Protein AF-A0A950SFY9-F1 (afdb_monomer)

Nearest PDB structures (foldseek):
  3tvi-assembly4_H  TM=7.397E-01  e=1.429E-02  Clostridium acetobutylicum
  3tvi-assembly5_J  TM=7.372E-01  e=4.564E-02  Clostridium acetobutylicum
  3mah-assembly1_A-2  TM=5.878E-01  e=3.030E-02  Porphyromonas gingivalis W83
  2xqc-assembly1_A  TM=5.283E-01  e=1.296E+00  Deinococcus radiodurans
  2xo6-assembly1_D  TM=5.491E-01  e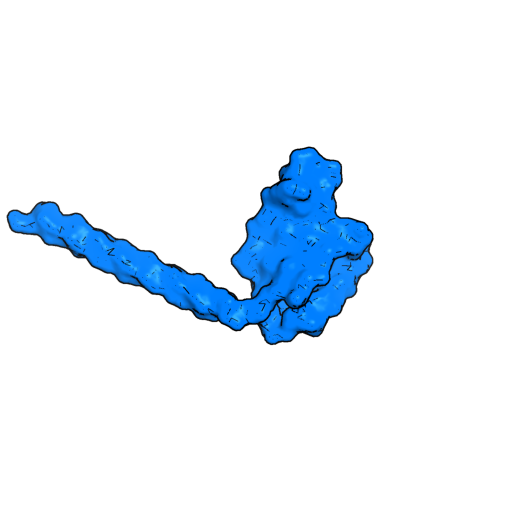=1.703E+00  Deinococcus radiodurans

Secondary structure (DSSP, 8-state):
-HHHHHHHHHHHHHHHHHHHHHHHHHHHTTS-EEEEEEE-SSSSS--HHHHHHHHHHHHHHHHTTS-EEEEEEEETTEEEEEEE-S-HHHHHHHHHHHHHHTT-GGGEEEE-

Structure (mmCIF, N/CA/C/O backbone):
data_AF-A0A950SFY9-F1
#
_entry.id   AF-A0A950SFY9-F1
#
loop_
_atom_site.group_PDB
_atom_site.id
_atom_site.type_symbol
_atom_site.label_atom_id
_atom_site.label_alt_id
_atom_site.label_comp_id
_atom_site.label_asym_id
_atom_site.label_entity_id
_atom_site.label_seq_id
_atom_site.pdbx_PDB_ins_code
_atom_site.Cartn_x
_atom_site.Cartn_y
_atom_site.Cartn_z
_atom_site.occupancy
_atom_site.B_iso_or_equiv
_atom_site.auth_seq_id
_atom_site.auth_comp_id
_atom_site.auth_asym_id
_atom_site.auth_atom_id
_atom_site.pdbx_PDB_model_num
ATOM 1 N N . MET A 1 1 ? 33.259 41.511 -13.111 1.00 56.91 1 MET A N 1
ATOM 2 C CA . MET A 1 1 ? 33.069 40.286 -13.928 1.00 56.91 1 MET A CA 1
ATOM 3 C C . MET A 1 1 ? 32.696 39.060 -13.096 1.00 56.91 1 MET A C 1
ATOM 5 O O . MET A 1 1 ? 31.705 38.427 -13.423 1.00 56.91 1 MET A O 1
ATOM 9 N N . ILE A 1 2 ? 33.409 38.753 -12.003 1.00 59.44 2 ILE A N 1
ATOM 10 C CA . ILE A 1 2 ? 33.163 37.557 -11.163 1.00 59.44 2 ILE A CA 1
ATOM 11 C C . ILE A 1 2 ? 31.732 37.508 -10.578 1.00 59.44 2 ILE A C 1
ATOM 13 O O . ILE A 1 2 ? 31.122 36.445 -10.547 1.00 59.44 2 ILE A O 1
ATOM 17 N N . TRP A 1 3 ? 31.147 38.659 -1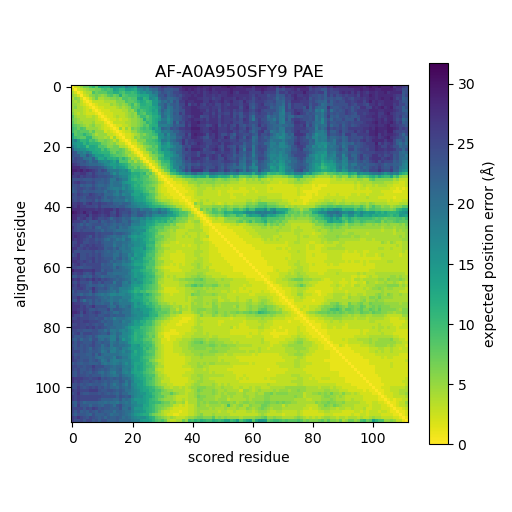0.228 1.00 57.28 3 TRP A N 1
ATOM 18 C CA . TRP A 1 3 ? 29.787 38.762 -9.669 1.00 57.28 3 TRP A CA 1
ATOM 19 C C . TRP A 1 3 ? 28.643 38.320 -10.605 1.00 57.28 3 TRP A C 1
ATOM 21 O O . TRP A 1 3 ? 27.559 38.021 -10.122 1.00 57.28 3 TRP A O 1
ATOM 31 N N . ILE A 1 4 ? 28.870 38.245 -11.923 1.00 62.34 4 ILE A N 1
ATOM 32 C CA . ILE A 1 4 ? 27.867 37.778 -12.905 1.00 62.34 4 ILE A CA 1
ATOM 33 C C . ILE A 1 4 ? 28.036 36.275 -13.186 1.00 62.34 4 ILE A C 1
ATOM 35 O O . ILE A 1 4 ? 27.075 35.573 -13.484 1.00 62.34 4 ILE A O 1
ATOM 39 N N . ILE A 1 5 ? 29.260 35.763 -13.049 1.00 67.81 5 ILE A N 1
ATOM 40 C CA . ILE A 1 5 ? 29.607 34.370 -13.357 1.00 67.81 5 ILE A CA 1
ATOM 41 C C . ILE A 1 5 ? 29.065 33.422 -12.277 1.00 67.81 5 ILE A C 1
ATOM 43 O O . ILE A 1 5 ? 28.546 32.357 -12.601 1.00 67.81 5 ILE A O 1
ATOM 47 N N . VAL A 1 6 ? 29.121 33.824 -11.004 1.00 69.75 6 VAL A N 1
ATOM 48 C CA . VAL A 1 6 ? 28.650 33.020 -9.861 1.00 69.75 6 VAL A CA 1
ATOM 49 C C . VAL A 1 6 ? 27.159 32.641 -9.949 1.00 69.75 6 VAL A C 1
ATOM 51 O O . VAL A 1 6 ? 26.863 31.449 -9.853 1.00 69.75 6 VAL A O 1
ATOM 54 N N . PRO A 1 7 ? 26.206 33.571 -10.175 1.00 67.75 7 PRO A N 1
ATOM 55 C CA . PRO A 1 7 ? 24.794 33.200 -10.294 1.00 67.75 7 PRO A CA 1
ATOM 56 C C . PRO A 1 7 ? 24.516 32.339 -11.532 1.00 67.75 7 PRO A C 1
ATOM 58 O O . PRO A 1 7 ? 23.666 31.453 -11.478 1.00 67.75 7 PRO A O 1
ATOM 61 N N . LEU A 1 8 ? 25.263 32.536 -12.623 1.00 72.31 8 LEU A N 1
ATOM 62 C CA . LEU A 1 8 ? 25.114 31.738 -13.840 1.00 72.31 8 LEU A CA 1
ATOM 63 C C . LEU A 1 8 ? 25.552 30.281 -13.615 1.00 72.31 8 LEU A C 1
ATOM 65 O O . LEU A 1 8 ? 24.850 29.352 -14.008 1.00 72.31 8 LEU A O 1
ATOM 69 N N . PHE A 1 9 ? 26.675 30.079 -12.920 1.00 74.56 9 PHE A N 1
ATOM 70 C CA . PHE A 1 9 ? 27.136 28.747 -12.522 1.00 74.56 9 PHE A CA 1
ATOM 71 C C . PHE A 1 9 ? 26.170 28.070 -11.548 1.00 74.56 9 PHE A C 1
ATOM 73 O O . PHE A 1 9 ? 25.897 26.881 -11.705 1.00 74.56 9 PHE A O 1
ATOM 80 N N . ALA A 1 10 ? 25.605 28.810 -10.589 1.00 71.25 10 ALA A N 1
ATOM 81 C CA . ALA A 1 10 ? 24.594 28.275 -9.680 1.00 71.25 10 ALA A CA 1
ATOM 82 C C . ALA A 1 10 ? 23.345 27.789 -10.436 1.00 71.25 10 ALA A C 1
ATOM 84 O O . ALA A 1 10 ? 22.849 26.704 -10.153 1.00 71.25 10 ALA A O 1
ATOM 85 N N . LEU A 1 11 ? 22.890 28.533 -11.451 1.00 72.62 11 LEU A N 1
ATOM 86 C CA . LEU A 1 11 ? 21.755 28.154 -12.300 1.00 72.62 11 LEU A CA 1
ATOM 87 C C . LEU A 1 11 ? 22.033 26.889 -13.124 1.00 72.62 11 LEU A C 1
ATOM 89 O O . LEU A 1 11 ? 21.168 26.023 -13.234 1.00 72.62 11 LEU A O 1
ATOM 93 N N . VAL A 1 12 ? 23.245 26.746 -13.665 1.00 75.25 12 VAL A N 1
ATOM 94 C CA . VAL A 1 12 ? 23.650 25.556 -14.433 1.00 75.25 12 VAL A CA 1
ATOM 95 C C . VAL A 1 12 ? 23.786 24.331 -13.529 1.00 75.25 12 VAL A C 1
ATOM 97 O O . VAL A 1 12 ? 23.285 23.263 -13.875 1.00 75.25 12 VAL A O 1
ATOM 100 N N . ILE A 1 13 ? 24.415 24.469 -12.359 1.00 72.31 13 ILE A N 1
ATOM 101 C CA . ILE A 1 13 ? 24.559 23.370 -11.394 1.00 72.31 13 ILE A CA 1
ATOM 102 C C . ILE A 1 13 ? 23.189 22.960 -10.850 1.00 72.31 13 ILE A C 1
ATOM 104 O O . ILE A 1 13 ? 22.891 21.769 -10.797 1.00 72.31 13 ILE A O 1
ATOM 108 N N . PHE A 1 14 ? 22.328 23.924 -10.520 1.00 66.62 14 PHE A N 1
ATOM 109 C CA . PHE A 1 14 ? 20.959 23.660 -10.087 1.00 66.62 14 PHE A CA 1
ATOM 110 C C . PHE A 1 14 ? 20.129 23.002 -11.198 1.00 66.62 14 PHE A C 1
ATOM 112 O O . PHE A 1 14 ? 19.461 22.002 -10.955 1.00 66.62 14 PHE A O 1
ATOM 119 N N . GLY A 1 15 ? 20.231 23.477 -12.442 1.00 62.81 15 GLY A N 1
ATOM 120 C CA . GLY A 1 15 ? 19.572 22.859 -13.594 1.00 62.81 15 GLY A CA 1
ATOM 121 C C . GLY A 1 15 ? 20.046 21.424 -13.855 1.00 62.81 15 GLY A C 1
ATOM 122 O O . GLY A 1 15 ? 19.234 20.548 -14.151 1.00 62.81 15 GLY A O 1
ATOM 123 N N . LEU A 1 16 ? 21.345 21.151 -13.692 1.00 67.19 16 LEU A N 1
ATOM 124 C CA . LEU A 1 16 ? 21.907 19.801 -13.787 1.00 67.19 16 LEU A CA 1
ATOM 125 C C . LEU A 1 16 ? 21.472 18.907 -12.618 1.00 67.19 16 LEU A C 1
ATOM 127 O O . LEU A 1 16 ? 21.189 17.732 -12.846 1.00 67.19 16 LEU A O 1
ATOM 131 N N . TYR A 1 17 ? 21.378 19.452 -11.403 1.00 58.69 17 TYR A N 1
ATOM 132 C CA . TYR A 1 17 ? 20.872 18.752 -10.221 1.00 58.69 17 TYR A CA 1
ATOM 133 C C . TYR A 1 17 ? 19.405 18.341 -10.410 1.00 58.69 17 TYR A C 1
ATOM 135 O O . TYR A 1 17 ? 19.086 17.155 -10.347 1.00 58.69 17 TYR A O 1
ATOM 143 N N . VAL A 1 18 ? 18.538 19.288 -10.785 1.00 55.91 18 VAL A N 1
ATOM 144 C CA . VAL A 1 18 ? 17.112 19.037 -11.059 1.00 55.91 18 VAL A CA 1
ATOM 145 C C . VAL A 1 18 ? 16.927 18.026 -12.195 1.00 55.91 18 VAL A C 1
ATOM 147 O O . VAL A 1 18 ? 16.081 17.137 -12.107 1.00 55.91 18 VAL A O 1
ATOM 150 N N . ARG A 1 19 ? 17.744 18.096 -13.255 1.00 53.88 19 ARG A N 1
ATOM 151 C CA . ARG A 1 19 ? 17.675 17.142 -14.374 1.00 53.88 19 ARG A CA 1
ATOM 152 C C . ARG A 1 19 ? 18.054 15.719 -13.956 1.00 53.88 19 ARG A C 1
ATOM 154 O O . ARG A 1 19 ? 17.512 14.766 -14.514 1.00 53.88 19 ARG A O 1
ATOM 161 N N . ARG A 1 20 ? 18.972 15.565 -12.999 1.00 51.69 20 ARG A N 1
ATOM 162 C CA . ARG A 1 20 ? 19.389 14.258 -12.469 1.00 51.69 20 ARG A CA 1
ATOM 163 C C . ARG A 1 20 ? 18.326 13.654 -11.552 1.00 51.69 20 ARG A C 1
ATOM 165 O O . ARG A 1 20 ? 18.040 12.467 -11.687 1.00 51.69 20 ARG A O 1
ATOM 172 N N . GLU A 1 21 ? 17.698 14.471 -10.710 1.00 50.59 21 GLU A N 1
ATOM 173 C CA . GLU A 1 21 ? 16.590 14.053 -9.841 1.00 50.59 21 GLU A CA 1
ATOM 174 C C . GLU A 1 21 ? 15.374 13.612 -10.673 1.00 50.59 21 GLU A C 1
ATOM 176 O O . GLU A 1 21 ? 14.837 12.522 -10.490 1.00 50.59 21 GLU A O 1
ATOM 181 N N . ALA A 1 22 ? 15.023 14.390 -11.702 1.00 50.72 22 ALA A N 1
ATOM 182 C CA . ALA A 1 22 ? 13.942 14.058 -12.631 1.00 50.72 22 ALA A CA 1
ATOM 183 C C . ALA A 1 22 ? 14.216 12.796 -13.473 1.00 50.72 22 ALA A C 1
ATOM 185 O O . ALA A 1 22 ? 13.281 12.162 -13.959 1.00 50.72 22 ALA A O 1
ATOM 186 N N . ALA A 1 23 ? 15.484 12.436 -13.687 1.00 48.94 23 ALA A N 1
ATOM 187 C CA . ALA A 1 23 ? 15.859 11.205 -14.381 1.00 48.94 23 ALA A CA 1
ATOM 188 C C . ALA A 1 23 ? 15.782 9.971 -13.466 1.00 48.94 23 ALA A C 1
ATOM 190 O O . ALA A 1 23 ? 15.426 8.900 -13.950 1.00 48.94 23 ALA A O 1
ATOM 191 N N . ARG A 1 24 ? 16.058 10.113 -12.159 1.00 49.09 24 ARG A N 1
ATOM 192 C CA . ARG A 1 24 ? 15.806 9.049 -11.171 1.00 49.09 24 ARG A CA 1
ATOM 193 C C . ARG A 1 24 ? 14.312 8.789 -11.002 1.00 49.09 24 ARG A C 1
ATOM 195 O O . ARG A 1 24 ? 13.896 7.646 -11.144 1.00 49.09 24 ARG A O 1
ATOM 202 N N . LEU A 1 25 ? 13.518 9.851 -10.860 1.00 49.50 25 LEU A N 1
ATOM 203 C CA . LEU A 1 25 ? 12.056 9.762 -10.789 1.00 49.50 25 LEU A CA 1
ATOM 204 C C . LEU A 1 25 ? 11.460 9.070 -12.029 1.00 49.50 25 LEU A C 1
ATOM 206 O O . LEU A 1 25 ? 10.622 8.188 -11.894 1.00 49.50 25 LEU A O 1
ATOM 210 N N . ARG A 1 26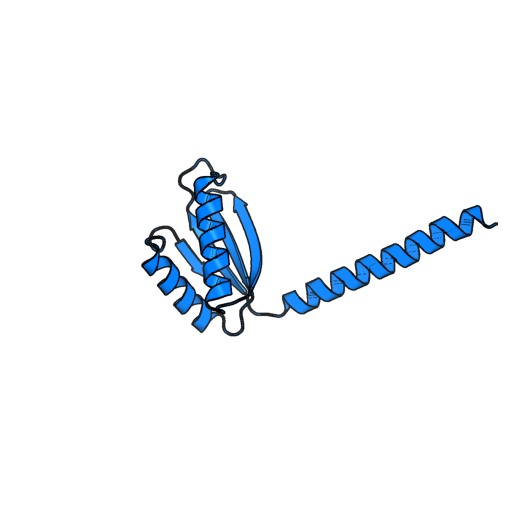 ? 11.962 9.375 -13.238 1.00 48.53 26 ARG A N 1
ATOM 211 C CA . ARG A 1 26 ? 11.527 8.702 -14.479 1.00 48.53 26 ARG A CA 1
ATOM 212 C C . ARG A 1 26 ? 11.948 7.233 -14.595 1.00 48.53 26 ARG A C 1
ATOM 214 O O . ARG A 1 26 ? 11.297 6.481 -15.313 1.00 48.53 26 ARG A O 1
ATOM 221 N N . ALA A 1 27 ? 13.044 6.827 -13.956 1.00 50.69 27 ALA A N 1
ATOM 222 C CA . ALA A 1 27 ? 13.510 5.441 -13.989 1.00 50.69 27 ALA A CA 1
ATOM 223 C C . ALA A 1 27 ? 12.754 4.549 -12.984 1.00 50.69 27 ALA A C 1
ATOM 225 O O . ALA A 1 27 ? 12.547 3.369 -13.261 1.00 50.69 27 ALA A O 1
ATOM 226 N N . GLU A 1 28 ? 12.299 5.105 -11.855 1.00 52.19 28 GLU A N 1
ATOM 227 C CA . GLU A 1 28 ? 11.339 4.453 -10.947 1.00 52.19 28 GLU A CA 1
ATOM 228 C C . GLU A 1 28 ? 9.905 4.429 -11.506 1.00 52.19 28 GLU A C 1
ATOM 230 O O . GLU A 1 28 ? 9.144 3.512 -11.203 1.00 52.19 28 GLU A O 1
ATOM 235 N N . ASP A 1 29 ? 9.549 5.376 -12.378 1.00 55.19 29 ASP A N 1
ATOM 236 C CA . ASP A 1 29 ? 8.223 5.504 -13.015 1.00 55.19 29 ASP A CA 1
ATOM 237 C C . ASP A 1 29 ? 7.845 4.392 -14.005 1.00 55.19 29 ASP A C 1
ATOM 239 O O . ASP A 1 29 ? 6.682 4.287 -14.381 1.00 55.19 29 ASP A O 1
ATOM 243 N N . LEU A 1 30 ? 8.790 3.560 -14.451 1.00 64.44 30 LEU A N 1
ATOM 244 C CA . LEU A 1 30 ? 8.506 2.508 -15.439 1.00 64.44 30 LEU A CA 1
ATOM 245 C C . LEU A 1 30 ? 8.068 1.177 -14.822 1.00 64.44 30 LEU A C 1
ATOM 247 O O . LEU A 1 30 ? 7.668 0.274 -15.559 1.00 64.44 30 LEU A O 1
ATOM 251 N N . ARG A 1 31 ? 8.169 1.015 -13.497 1.00 74.81 31 ARG A N 1
ATOM 252 C CA . ARG A 1 31 ? 7.686 -0.210 -12.852 1.00 74.81 31 ARG A CA 1
ATOM 253 C C . ARG A 1 31 ? 6.159 -0.180 -12.777 1.00 74.81 31 ARG A C 1
ATOM 255 O O . ARG A 1 31 ? 5.608 0.869 -12.442 1.00 74.81 31 ARG A O 1
ATOM 262 N N . PRO A 1 32 ? 5.472 -1.301 -13.064 1.00 85.88 32 PRO A N 1
ATOM 263 C CA . PRO A 1 32 ? 4.035 -1.387 -12.856 1.00 85.88 32 PRO A CA 1
ATOM 264 C C . PRO A 1 32 ? 3.707 -1.078 -11.392 1.00 85.88 32 PRO A C 1
ATOM 266 O O . PRO A 1 32 ? 4.468 -1.421 -10.483 1.00 85.88 32 PRO A O 1
ATOM 269 N N . ARG A 1 33 ? 2.590 -0.384 -11.174 1.00 89.19 33 ARG A N 1
ATOM 270 C CA . ARG A 1 33 ? 2.165 0.068 -9.850 1.00 89.19 33 ARG A CA 1
ATOM 271 C C . ARG A 1 33 ? 0.793 -0.470 -9.534 1.00 89.19 33 ARG A C 1
ATOM 273 O O . ARG A 1 33 ? -0.095 -0.397 -10.373 1.00 89.19 33 ARG A O 1
ATOM 280 N N . ILE A 1 34 ? 0.627 -0.917 -8.301 1.00 91.25 34 ILE A N 1
ATOM 281 C CA . ILE A 1 34 ? -0.684 -1.220 -7.742 1.00 91.25 34 ILE A CA 1
ATOM 282 C C . ILE A 1 34 ? -1.107 -0.074 -6.825 1.00 91.25 34 ILE A C 1
ATOM 284 O O . ILE A 1 34 ? -0.280 0.511 -6.117 1.00 91.25 34 ILE A O 1
ATOM 288 N N . LEU A 1 35 ? -2.394 0.253 -6.848 1.00 90.62 35 LEU A N 1
ATOM 289 C CA . LEU A 1 35 ? -3.002 1.249 -5.977 1.00 90.62 35 LEU A CA 1
ATOM 290 C C . LEU A 1 35 ? -3.822 0.543 -4.903 1.00 90.62 35 LEU A C 1
ATOM 292 O O . LEU A 1 35 ? -4.782 -0.167 -5.202 1.00 90.62 35 LEU A O 1
ATOM 296 N N . VAL A 1 36 ? -3.467 0.792 -3.651 1.00 90.69 36 VAL A N 1
ATOM 297 C CA . VAL A 1 36 ? -4.193 0.328 -2.473 1.00 90.69 36 VAL A CA 1
ATOM 298 C C . VAL A 1 36 ? -4.867 1.535 -1.837 1.00 90.69 36 VAL A C 1
ATOM 300 O O . VAL A 1 36 ? -4.215 2.540 -1.560 1.00 90.69 36 VAL A O 1
ATOM 303 N N . LYS A 1 37 ? -6.173 1.463 -1.611 1.00 90.56 37 LYS A N 1
ATOM 304 C CA . LYS A 1 37 ? -6.935 2.487 -0.896 1.00 90.56 37 LYS A CA 1
ATOM 305 C C . LYS A 1 37 ? -7.506 1.880 0.369 1.00 90.56 37 LYS A C 1
ATOM 307 O O . LYS A 1 37 ? -8.126 0.832 0.306 1.00 90.56 37 LYS A O 1
ATOM 312 N N . LEU A 1 38 ? -7.332 2.544 1.497 1.00 89.94 38 LEU A N 1
ATOM 313 C CA . LEU A 1 38 ? -7.912 2.196 2.788 1.00 89.94 38 LEU A CA 1
ATOM 314 C C . LEU A 1 38 ? -8.943 3.257 3.147 1.00 89.94 38 LEU A C 1
ATOM 316 O O . LEU A 1 38 ? -8.627 4.445 3.165 1.00 89.94 38 LEU A O 1
ATOM 320 N N . LYS A 1 39 ? -10.176 2.845 3.416 1.00 89.31 39 LYS A N 1
ATOM 321 C CA . LYS A 1 39 ? -11.246 3.753 3.811 1.00 89.31 39 LYS A CA 1
ATOM 322 C C . LYS A 1 39 ? -10.973 4.288 5.211 1.00 89.31 39 LYS A C 1
ATOM 324 O O . LYS A 1 39 ? -10.788 3.517 6.151 1.00 89.31 39 LYS A O 1
ATOM 329 N N . LEU A 1 40 ? -10.978 5.608 5.328 1.00 87.38 40 LEU A N 1
ATOM 330 C CA . LEU A 1 40 ? -10.835 6.319 6.588 1.00 87.38 40 LEU A CA 1
ATOM 331 C C . LEU A 1 40 ? -12.196 6.394 7.285 1.00 87.38 40 LEU A C 1
ATOM 333 O O . LEU A 1 40 ? -13.228 6.604 6.646 1.00 87.38 40 LEU A O 1
ATOM 337 N N . ALA A 1 41 ? -12.199 6.240 8.602 1.00 82.25 41 ALA A N 1
ATOM 338 C CA . ALA A 1 41 ? -13.375 6.399 9.446 1.00 82.25 41 ALA A CA 1
ATOM 339 C C . ALA A 1 41 ? -13.725 7.881 9.690 1.00 82.25 41 ALA A C 1
ATOM 341 O O . ALA A 1 41 ? -14.862 8.194 10.041 1.00 82.25 41 ALA A O 1
ATOM 342 N N . GLY A 1 42 ? -12.754 8.791 9.533 1.00 70.81 42 GLY A N 1
ATOM 343 C CA . GLY A 1 42 ? -12.897 10.226 9.803 1.00 70.81 42 GLY A CA 1
ATOM 344 C C . GLY A 1 42 ? -13.476 11.074 8.658 1.00 70.81 42 GLY A C 1
ATOM 345 O O . GLY A 1 42 ? -13.809 10.591 7.580 1.00 70.81 42 GLY A O 1
ATOM 346 N N . ASN A 1 43 ? -13.540 12.394 8.885 1.00 65.56 43 ASN A N 1
ATOM 347 C CA . ASN A 1 43 ? -14.084 13.418 7.970 1.00 65.56 43 ASN A CA 1
ATOM 348 C C . ASN A 1 43 ? -13.176 13.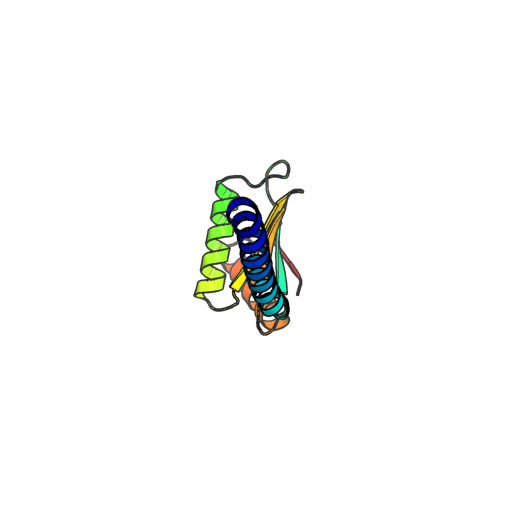731 6.758 1.00 65.56 43 ASN A C 1
ATOM 350 O O . ASN A 1 43 ? -12.980 14.890 6.399 1.00 65.56 43 ASN A O 1
ATOM 354 N N . GLY A 1 44 ? -12.590 12.712 6.136 1.00 69.06 44 GLY A N 1
ATOM 355 C CA . GLY A 1 44 ? -11.835 12.862 4.893 1.00 69.06 44 GLY A CA 1
ATOM 356 C C . GLY A 1 44 ? -10.314 12.944 5.037 1.00 69.06 44 GLY A C 1
ATOM 357 O O . GLY A 1 44 ? -9.614 12.741 4.050 1.00 69.06 44 GLY A O 1
ATOM 358 N N . MET A 1 45 ? -9.805 13.180 6.249 1.00 75.62 45 MET A N 1
ATOM 359 C CA . MET A 1 45 ? -8.374 13.191 6.575 1.00 75.62 45 MET A CA 1
ATOM 360 C C . MET A 1 45 ? -8.024 12.004 7.469 1.00 75.62 45 MET A C 1
ATOM 362 O O . MET A 1 45 ? -8.823 11.626 8.326 1.00 75.62 45 MET A O 1
ATOM 366 N N . ALA A 1 46 ? -6.827 11.444 7.283 1.00 80.00 46 ALA A N 1
ATOM 367 C CA . ALA A 1 46 ? -6.361 10.323 8.089 1.00 80.00 46 ALA A CA 1
ATOM 368 C C . ALA A 1 46 ? -6.04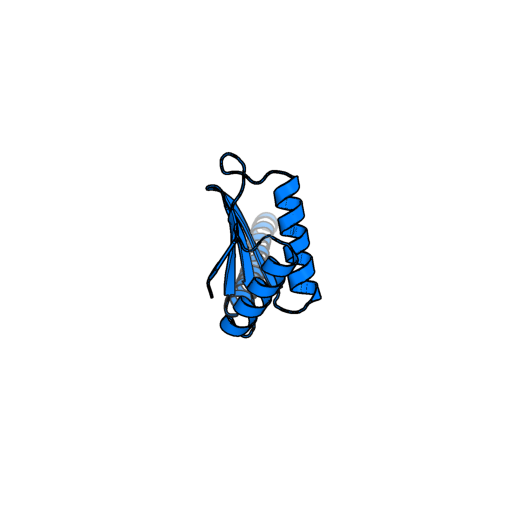0 10.784 9.516 1.00 80.00 46 ALA A C 1
ATOM 370 O O . ALA A 1 46 ? -5.325 11.766 9.734 1.00 80.00 46 ALA A O 1
ATOM 371 N N . THR A 1 47 ? -6.568 10.065 10.495 1.00 84.38 47 THR A N 1
ATOM 372 C CA . THR A 1 47 ? -6.210 10.206 11.905 1.00 84.38 47 THR A CA 1
ATOM 373 C C . THR A 1 47 ? -4.806 9.644 12.161 1.00 84.38 47 THR A C 1
ATOM 375 O O . THR A 1 47 ? -4.307 8.829 11.383 1.00 84.38 47 THR A O 1
ATOM 378 N N . PRO A 1 48 ? -4.147 10.014 13.276 1.00 84.44 48 PRO A N 1
ATOM 379 C CA . PRO A 1 48 ? -2.848 9.441 13.631 1.00 84.44 48 PRO A CA 1
ATOM 380 C C . PRO A 1 48 ? -2.852 7.908 13.737 1.00 84.44 48 PRO A C 1
ATOM 382 O O . PRO A 1 48 ? -1.856 7.278 13.397 1.00 84.44 48 PRO A O 1
ATOM 385 N N . ALA A 1 49 ? -3.966 7.310 14.177 1.00 84.12 49 ALA A N 1
ATOM 386 C CA . ALA A 1 49 ? -4.119 5.858 14.244 1.00 84.12 49 ALA A CA 1
ATOM 387 C C . ALA A 1 49 ? -4.149 5.229 12.842 1.00 84.12 49 ALA A C 1
ATOM 389 O O . ALA A 1 49 ? -3.409 4.289 12.580 1.00 84.12 49 ALA A O 1
ATOM 390 N N . GLU A 1 50 ? -4.918 5.804 11.916 1.00 84.56 50 GLU A N 1
ATOM 391 C CA . GLU A 1 50 ? -5.003 5.325 10.527 1.00 84.56 50 GLU A CA 1
ATOM 392 C C . GLU A 1 50 ? -3.686 5.527 9.765 1.00 84.56 50 GLU A C 1
ATOM 394 O O . GLU A 1 50 ? -3.299 4.690 8.952 1.00 84.56 50 GLU A O 1
ATOM 399 N N . LEU A 1 51 ? -2.953 6.610 10.049 1.00 84.62 51 LEU A N 1
ATOM 400 C CA . LEU A 1 51 ? -1.597 6.797 9.527 1.00 84.62 51 LEU A CA 1
ATOM 401 C C . LEU A 1 51 ? -0.642 5.721 10.051 1.00 84.62 51 LEU A C 1
ATOM 403 O O . LEU A 1 51 ? 0.180 5.225 9.287 1.00 84.62 51 LEU A O 1
ATOM 407 N N . HIS A 1 52 ? -0.760 5.341 11.325 1.00 86.38 52 HIS A N 1
ATOM 408 C CA . HIS A 1 52 ? 0.051 4.271 11.902 1.00 86.38 52 HIS A CA 1
ATOM 409 C C . HIS A 1 52 ? -0.277 2.910 11.276 1.00 86.38 52 HIS A C 1
ATOM 411 O O . HIS A 1 52 ? 0.630 2.150 10.953 1.00 86.38 52 HIS A O 1
ATOM 417 N N . GLU A 1 53 ? -1.557 2.616 11.043 1.00 86.44 53 GLU A N 1
ATOM 418 C CA . GLU A 1 53 ? -1.993 1.404 10.337 1.00 86.44 53 GLU A CA 1
ATOM 419 C C . GLU A 1 53 ? -1.467 1.372 8.897 1.00 86.44 53 GLU A C 1
ATOM 421 O O . GLU A 1 53 ? -0.950 0.352 8.444 1.00 86.44 53 GLU A O 1
ATOM 426 N N . ARG A 1 54 ? -1.519 2.507 8.191 1.00 86.56 54 ARG A N 1
ATOM 427 C CA . ARG A 1 54 ? -0.943 2.646 6.848 1.00 86.56 54 ARG A CA 1
ATOM 428 C C . ARG A 1 54 ? 0.569 2.400 6.860 1.00 86.56 54 ARG A C 1
ATOM 430 O O . ARG A 1 54 ? 1.060 1.646 6.029 1.00 86.56 54 ARG A O 1
ATOM 437 N N . GLN A 1 55 ? 1.297 2.979 7.815 1.00 87.12 55 GLN A N 1
ATOM 438 C CA . GLN A 1 55 ? 2.742 2.767 7.979 1.00 87.12 55 GLN A CA 1
ATOM 439 C C . GLN A 1 55 ? 3.087 1.315 8.337 1.00 87.12 55 GLN A C 1
ATOM 441 O O . GLN A 1 55 ? 4.083 0.780 7.854 1.00 87.12 55 GLN A O 1
ATOM 446 N N . ALA A 1 56 ? 2.267 0.656 9.157 1.00 88.50 56 ALA A N 1
ATOM 447 C CA . ALA A 1 56 ? 2.433 -0.761 9.462 1.00 88.50 56 ALA A CA 1
ATOM 448 C C . ALA A 1 56 ? 2.238 -1.627 8.207 1.00 88.50 56 ALA A C 1
ATOM 450 O O . ALA A 1 56 ? 3.014 -2.554 7.972 1.00 88.50 56 ALA A O 1
ATOM 451 N N . LEU A 1 57 ? 1.253 -1.288 7.369 1.00 88.88 57 LEU A N 1
ATOM 452 C CA . LEU A 1 57 ? 1.035 -1.951 6.086 1.00 88.88 57 LEU A CA 1
ATOM 453 C C . LEU A 1 57 ? 2.204 -1.718 5.118 1.00 88.88 57 LEU A C 1
ATO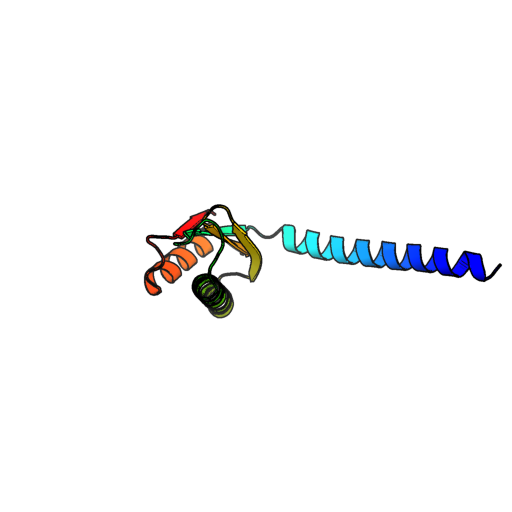M 455 O O . LEU A 1 57 ? 2.678 -2.672 4.509 1.00 88.88 57 LEU A O 1
ATOM 459 N N . GLU A 1 58 ? 2.698 -0.481 5.008 1.00 90.75 58 GLU A N 1
ATOM 460 C CA . GLU A 1 58 ? 3.890 -0.132 4.220 1.00 90.75 58 GLU A CA 1
ATOM 461 C C . GLU A 1 58 ? 5.091 -1.001 4.617 1.00 90.75 58 GLU A C 1
ATOM 463 O O . GLU A 1 58 ? 5.692 -1.664 3.770 1.00 90.75 58 GLU A O 1
ATOM 468 N N . ALA A 1 59 ? 5.391 -1.058 5.917 1.00 89.56 59 ALA A N 1
ATOM 469 C CA . ALA A 1 59 ? 6.505 -1.835 6.442 1.00 89.56 59 ALA A CA 1
ATOM 470 C C . 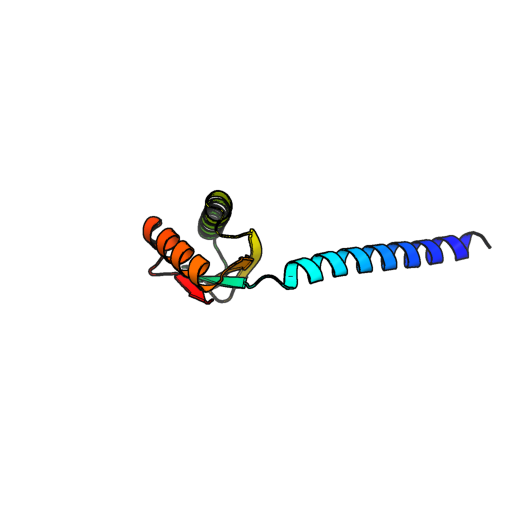ALA A 1 59 ? 6.352 -3.336 6.163 1.00 89.56 59 ALA A C 1
ATOM 472 O O . ALA A 1 59 ? 7.331 -4.010 5.845 1.00 89.56 59 ALA A O 1
ATOM 473 N N . GLU A 1 60 ? 5.137 -3.877 6.265 1.00 90.00 60 GLU A N 1
ATOM 474 C CA . GLU A 1 60 ? 4.894 -5.300 6.033 1.00 90.00 60 GLU A CA 1
ATOM 475 C C . GLU A 1 60 ? 4.959 -5.660 4.536 1.00 90.00 60 GLU A C 1
ATOM 477 O O . GLU A 1 60 ? 5.483 -6.720 4.193 1.00 90.00 60 GLU A O 1
ATOM 482 N N . ILE A 1 61 ? 4.527 -4.764 3.638 1.00 88.75 61 ILE A N 1
ATOM 483 C CA . ILE A 1 61 ? 4.675 -4.911 2.177 1.00 88.75 61 ILE A CA 1
ATOM 484 C C . ILE A 1 61 ? 6.154 -4.980 1.782 1.00 88.75 61 ILE A C 1
ATOM 486 O O . ILE A 1 61 ? 6.550 -5.876 1.029 1.00 88.75 61 ILE A O 1
ATOM 490 N N . GLU A 1 62 ? 6.979 -4.074 2.313 1.00 88.62 62 GLU A N 1
ATOM 491 C CA . GLU A 1 62 ? 8.419 -4.061 2.038 1.00 88.62 62 GLU A CA 1
ATOM 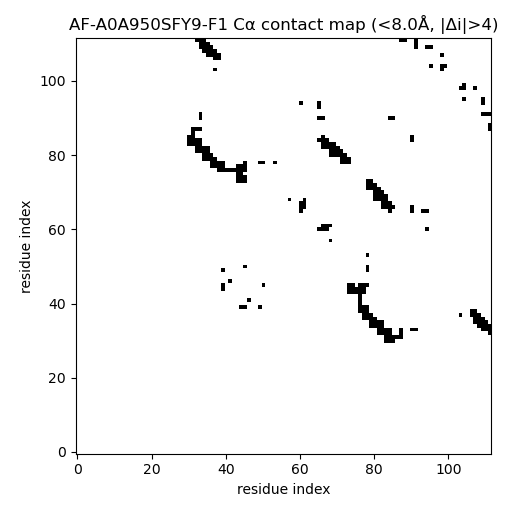492 C C . GLU A 1 62 ? 9.128 -5.262 2.669 1.00 88.62 62 GLU A C 1
ATOM 494 O O . GLU A 1 62 ? 9.936 -5.926 2.018 1.00 88.62 62 GLU A O 1
ATOM 499 N N . LYS A 1 63 ? 8.784 -5.604 3.915 1.00 90.12 63 LYS A N 1
ATOM 500 C CA . LYS A 1 63 ? 9.347 -6.752 4.638 1.00 90.12 63 LYS A CA 1
ATOM 501 C C . LYS A 1 63 ? 9.052 -8.085 3.950 1.00 90.12 63 LYS A C 1
ATOM 503 O O . LYS A 1 63 ? 9.911 -8.965 3.949 1.00 90.12 63 LYS A O 1
ATOM 508 N N . ARG A 1 64 ? 7.862 -8.246 3.364 1.00 87.56 64 ARG A N 1
ATOM 509 C CA . ARG A 1 64 ? 7.491 -9.431 2.571 1.00 87.56 64 ARG A CA 1
ATOM 510 C C . ARG A 1 64 ? 8.059 -9.400 1.150 1.00 87.56 64 ARG A C 1
ATOM 512 O O . ARG A 1 64 ? 7.951 -10.393 0.440 1.00 87.56 64 ARG A O 1
ATOM 519 N N . GLY A 1 65 ? 8.678 -8.291 0.740 1.00 88.75 65 GLY A N 1
ATOM 520 C CA . GLY A 1 65 ? 9.269 -8.137 -0.587 1.00 88.75 65 GLY A CA 1
ATOM 521 C C . GLY A 1 65 ? 8.239 -8.082 -1.717 1.00 88.75 65 GLY A C 1
ATOM 522 O O . GLY A 1 65 ? 8.581 -8.396 -2.854 1.00 88.75 65 GLY A O 1
ATOM 523 N N . ILE A 1 66 ? 6.990 -7.700 -1.421 1.00 87.56 66 ILE A N 1
ATOM 524 C CA . ILE A 1 66 ? 5.899 -7.639 -2.410 1.00 87.56 66 ILE A CA 1
ATOM 525 C C . ILE A 1 66 ? 6.161 -6.511 -3.423 1.00 87.56 66 ILE A C 1
ATOM 527 O O . ILE A 1 66 ? 5.890 -6.644 -4.617 1.00 87.56 66 ILE A O 1
ATOM 531 N N . GLY A 1 67 ? 6.727 -5.400 -2.948 1.00 88.12 67 GLY A N 1
ATOM 532 C CA . GLY A 1 67 ? 7.106 -4.249 -3.757 1.00 88.12 67 GLY A CA 1
ATOM 533 C C . GLY A 1 67 ? 7.780 -3.164 -2.924 1.00 88.12 67 GLY A C 1
ATOM 534 O O . GLY A 1 67 ? 8.105 -3.375 -1.757 1.00 88.12 67 GLY A O 1
ATOM 535 N N . SER A 1 68 ? 7.991 -2.002 -3.535 1.00 87.62 68 SER A N 1
ATOM 536 C CA . SER A 1 68 ? 8.535 -0.808 -2.877 1.00 87.62 68 SER A CA 1
ATOM 537 C C . SER A 1 68 ? 7.506 0.311 -2.906 1.00 87.62 68 SER A C 1
ATOM 539 O O . SER A 1 68 ? 6.812 0.486 -3.911 1.00 87.62 68 SER A O 1
ATOM 541 N N . ILE A 1 69 ? 7.405 1.080 -1.827 1.00 87.56 69 ILE A N 1
ATOM 542 C CA . ILE A 1 69 ? 6.425 2.162 -1.749 1.00 87.56 69 ILE A CA 1
ATOM 543 C C . ILE A 1 69 ? 6.832 3.293 -2.699 1.00 87.56 69 ILE A C 1
ATOM 545 O O . ILE A 1 69 ? 7.934 3.825 -2.613 1.00 87.56 69 ILE A O 1
ATOM 549 N N . ALA A 1 70 ? 5.950 3.627 -3.640 1.00 85.75 70 ALA A N 1
ATOM 550 C CA . ALA A 1 70 ? 6.189 4.649 -4.656 1.00 85.75 70 ALA A CA 1
ATOM 551 C C . ALA A 1 70 ? 5.647 6.012 -4.226 1.00 85.75 70 ALA A C 1
ATOM 553 O O . ALA A 1 70 ? 6.298 7.034 -4.419 1.00 85.75 70 ALA A O 1
ATOM 554 N N . ASP A 1 71 ? 4.436 6.016 -3.669 1.00 85.31 71 ASP A N 1
ATOM 555 C CA . ASP A 1 71 ? 3.759 7.227 -3.228 1.00 85.31 71 ASP A CA 1
ATOM 556 C C . ASP A 1 71 ? 2.721 6.896 -2.153 1.00 85.31 71 ASP A C 1
ATOM 558 O O . ASP A 1 71 ? 2.142 5.805 -2.142 1.00 85.31 71 ASP A O 1
ATOM 562 N N . THR A 1 72 ? 2.473 7.840 -1.249 1.00 86.69 72 THR A N 1
ATOM 563 C CA . THR A 1 72 ? 1.482 7.688 -0.184 1.00 86.69 72 THR A CA 1
ATOM 564 C C . THR A 1 72 ? 0.685 8.973 -0.021 1.00 86.69 72 THR A C 1
ATOM 566 O O . THR A 1 72 ? 1.241 10.068 -0.017 1.00 86.69 72 THR A O 1
ATOM 569 N N . GLY A 1 73 ? -0.623 8.847 0.169 1.00 84.06 73 GLY A N 1
ATOM 570 C CA . GLY A 1 73 ? -1.529 9.983 0.275 1.00 84.06 73 GLY A CA 1
ATOM 571 C C . GLY A 1 73 ? -2.665 9.721 1.249 1.00 84.06 73 GLY A C 1
ATOM 572 O O . GLY A 1 73 ? -2.913 8.590 1.667 1.00 84.06 73 GLY A O 1
ATOM 573 N N . SER A 1 74 ? -3.355 10.787 1.627 1.00 83.38 74 SER A N 1
ATOM 574 C CA . SER A 1 74 ? -4.592 10.712 2.395 1.00 83.38 74 SER A CA 1
ATOM 575 C C . SER A 1 74 ? -5.474 11.897 2.034 1.00 83.38 74 SER A C 1
ATOM 577 O O . SER A 1 74 ? -5.007 13.035 2.079 1.00 83.38 74 SER A O 1
ATOM 579 N N . GLY A 1 75 ? -6.725 11.629 1.685 1.00 81.56 75 GLY A N 1
ATOM 580 C CA . GLY A 1 75 ? -7.698 12.634 1.273 1.00 81.56 75 GLY A CA 1
ATOM 581 C C . GLY A 1 75 ? -9.008 11.985 0.838 1.00 81.56 75 GLY A C 1
ATOM 582 O O . GLY A 1 75 ? -9.063 10.777 0.615 1.00 81.56 75 GLY A O 1
ATOM 583 N N . ASP A 1 76 ? -10.076 12.776 0.747 1.00 83.19 76 ASP A N 1
ATOM 584 C CA . ASP A 1 76 ? -11.396 12.340 0.262 1.00 83.19 76 ASP A CA 1
ATOM 585 C C . ASP A 1 76 ? -11.975 11.093 0.968 1.00 83.19 76 ASP A C 1
ATOM 587 O O . ASP A 1 76 ? -12.793 10.365 0.409 1.00 83.19 76 ASP A O 1
ATOM 591 N N . GLY A 1 77 ? -11.559 10.833 2.212 1.00 85.12 77 GLY A N 1
ATOM 592 C CA . GLY A 1 77 ? -12.009 9.675 2.997 1.00 85.12 77 GLY A CA 1
ATOM 593 C C . GLY A 1 77 ? -11.215 8.399 2.735 1.00 85.12 77 GLY A C 1
ATOM 594 O O . GLY A 1 77 ? -11.631 7.326 3.169 1.00 85.12 77 GLY A O 1
ATOM 595 N N . TRP A 1 78 ? -10.069 8.508 2.065 1.00 87.25 78 TRP A N 1
ATOM 596 C CA . TRP A 1 78 ? -9.193 7.392 1.738 1.00 87.25 78 TRP A CA 1
ATOM 597 C C . TRP A 1 78 ? -7.743 7.687 2.126 1.00 87.25 78 TRP A C 1
ATOM 599 O O . TRP A 1 78 ? -7.225 8.776 1.887 1.00 87.25 78 TRP A O 1
ATOM 609 N N . ALA A 1 79 ? -7.059 6.694 2.681 1.00 88.75 79 ALA A N 1
ATOM 610 C CA . ALA A 1 79 ? -5.606 6.615 2.672 1.00 88.75 79 ALA A CA 1
ATOM 611 C C . ALA A 1 79 ? -5.182 5.826 1.435 1.00 88.75 79 ALA A C 1
ATOM 613 O O . ALA A 1 79 ? -5.600 4.688 1.245 1.00 88.75 79 ALA A O 1
ATOM 614 N N . THR A 1 80 ? -4.367 6.426 0.579 1.00 88.38 80 THR A N 1
ATOM 615 C CA . THR A 1 80 ? -3.905 5.814 -0.667 1.00 88.38 80 THR A CA 1
ATOM 616 C C . THR A 1 80 ? -2.439 5.432 -0.566 1.00 88.38 80 THR A C 1
ATOM 618 O O . THR A 1 80 ? -1.621 6.203 -0.064 1.00 88.38 80 THR A O 1
ATOM 621 N N . LEU A 1 81 ? -2.099 4.271 -1.106 1.00 90.12 81 LEU A N 1
ATOM 622 C CA . LEU A 1 81 ? -0.753 3.735 -1.161 1.00 90.12 81 LEU A CA 1
ATOM 623 C C . LEU A 1 81 ? -0.484 3.227 -2.578 1.00 90.12 81 LEU A C 1
ATOM 625 O O . LEU A 1 81 ? -1.188 2.347 -3.070 1.00 90.12 81 LEU A O 1
ATOM 629 N N . GLN A 1 82 ? 0.523 3.787 -3.241 1.00 89.50 82 GLN A N 1
ATOM 6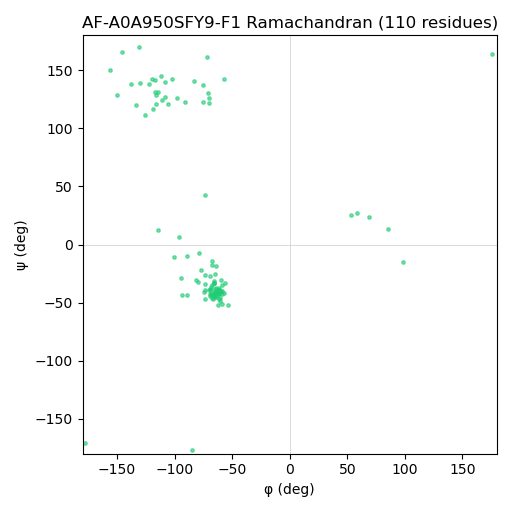30 C CA . GLN A 1 82 ? 1.035 3.266 -4.502 1.00 89.50 82 GLN A CA 1
ATOM 631 C C . GLN A 1 82 ? 2.263 2.412 -4.226 1.00 89.50 82 GLN A C 1
ATOM 633 O O . GLN A 1 82 ? 3.231 2.880 -3.626 1.00 89.50 82 GLN A O 1
ATOM 638 N N . VAL A 1 83 ? 2.239 1.175 -4.707 1.00 88.50 83 VAL A N 1
ATOM 639 C CA . VAL A 1 83 ? 3.349 0.234 -4.557 1.00 88.50 83 VAL A CA 1
ATOM 640 C C . VAL A 1 83 ? 3.897 -0.085 -5.939 1.00 88.50 83 VAL A C 1
ATOM 642 O O . VAL A 1 83 ? 3.173 -0.582 -6.800 1.00 88.50 83 VAL A O 1
ATOM 645 N N . SER A 1 84 ? 5.178 0.203 -6.151 1.00 90.06 84 SER A N 1
ATOM 646 C CA . SER A 1 84 ? 5.929 -0.227 -7.330 1.00 90.06 84 SER A CA 1
ATOM 647 C C . SER A 1 84 ? 6.265 -1.706 -7.203 1.00 90.06 84 SER A C 1
ATOM 649 O O . SER A 1 84 ? 6.927 -2.123 -6.251 1.00 90.06 84 SER A O 1
ATOM 651 N N . VAL A 1 85 ? 5.844 -2.500 -8.180 1.00 89.88 85 VAL A N 1
ATOM 652 C CA . VAL A 1 85 ? 5.936 -3.963 -8.154 1.00 89.88 85 VAL A CA 1
ATOM 653 C C . VAL A 1 85 ? 6.547 -4.488 -9.452 1.00 89.88 85 VAL A C 1
ATOM 655 O O . VAL A 1 85 ? 6.758 -3.743 -10.407 1.00 89.88 85 VAL A O 1
ATOM 658 N N . VAL A 1 86 ? 6.884 -5.779 -9.478 1.00 87.31 86 VAL A N 1
ATOM 659 C CA . VAL A 1 86 ? 7.372 -6.459 -10.693 1.00 87.31 86 VAL A CA 1
ATOM 660 C C . VAL A 1 86 ? 6.205 -7.042 -11.493 1.00 87.31 86 VAL A C 1
ATOM 662 O O . VAL A 1 86 ? 6.159 -6.873 -12.708 1.00 87.31 86 VAL A O 1
ATOM 665 N N . ASP A 1 87 ? 5.252 -7.681 -10.808 1.00 88.75 87 ASP A N 1
ATOM 666 C CA . ASP A 1 87 ? 4.025 -8.237 -11.386 1.00 88.75 87 ASP A CA 1
ATOM 667 C C . ASP A 1 87 ? 2.805 -7.680 -10.628 1.00 88.75 87 ASP A C 1
ATOM 669 O O . ASP A 1 87 ? 2.617 -8.015 -9.453 1.00 88.75 87 ASP A O 1
ATOM 673 N N . PRO A 1 88 ? 1.979 -6.826 -11.261 1.00 88.44 88 PRO A N 1
ATOM 674 C CA . PRO A 1 88 ? 0.846 -6.181 -10.605 1.00 88.44 88 PRO A CA 1
ATOM 675 C C . PRO A 1 88 ? -0.252 -7.159 -10.185 1.00 88.44 88 PRO A C 1
ATOM 677 O O . PRO A 1 88 ? -0.856 -6.965 -9.132 1.00 88.44 88 PRO A O 1
ATOM 680 N N . ASN A 1 89 ? -0.478 -8.244 -10.931 1.00 90.38 89 ASN A N 1
ATOM 681 C CA . ASN A 1 89 ? -1.525 -9.207 -10.588 1.00 90.38 89 ASN A CA 1
ATOM 682 C C . ASN A 1 89 ? -1.108 -10.057 -9.385 1.00 90.38 89 ASN A C 1
ATOM 684 O O . ASN A 1 89 ? -1.867 -10.194 -8.426 1.00 90.38 89 ASN A O 1
ATOM 688 N N . ALA A 1 90 ? 0.122 -10.579 -9.409 1.00 89.62 90 ALA A N 1
ATOM 689 C CA . ALA A 1 90 ? 0.652 -11.372 -8.304 1.00 89.62 90 ALA A CA 1
ATOM 690 C C . ALA A 1 90 ? 0.803 -10.536 -7.023 1.00 89.62 90 ALA A C 1
ATOM 692 O O . ALA A 1 90 ? 0.524 -11.027 -5.929 1.00 89.62 90 ALA A O 1
ATOM 693 N N . ALA A 1 91 ? 1.221 -9.273 -7.146 1.00 91.12 91 ALA A N 1
ATOM 694 C CA . ALA A 1 91 ? 1.336 -8.377 -6.004 1.00 91.12 91 ALA A CA 1
ATOM 695 C C . ALA A 1 91 ? -0.032 -7.971 -5.443 1.00 91.12 91 ALA A C 1
ATOM 697 O O . ALA A 1 91 ? -0.191 -7.921 -4.227 1.00 91.12 91 ALA A O 1
ATOM 698 N N . ALA A 1 92 ? -1.035 -7.728 -6.292 1.00 92.12 92 ALA A N 1
ATOM 699 C CA . ALA A 1 92 ? -2.384 -7.418 -5.828 1.00 92.12 92 ALA A CA 1
ATOM 700 C C . ALA A 1 92 ? -2.994 -8.572 -5.019 1.00 92.12 92 ALA A C 1
ATOM 702 O O . ALA A 1 92 ? -3.589 -8.318 -3.976 1.00 92.12 92 ALA A O 1
ATOM 703 N N . GLU A 1 93 ? -2.812 -9.825 -5.446 1.00 93.12 93 GLU A N 1
ATOM 704 C CA . GLU A 1 93 ? -3.230 -11.007 -4.674 1.00 93.12 93 GLU A CA 1
ATOM 705 C C . GLU A 1 93 ? -2.519 -11.067 -3.310 1.00 93.12 93 GLU A C 1
ATOM 707 O O . GLU A 1 93 ? -3.178 -11.154 -2.277 1.00 93.12 93 GLU A O 1
ATOM 712 N N . GLN A 1 94 ? -1.192 -10.900 -3.283 1.00 91.19 94 GLN A N 1
ATOM 713 C CA . GLN A 1 94 ? -0.417 -10.902 -2.034 1.00 91.19 94 GLN A CA 1
ATOM 714 C C . GLN A 1 94 ? -0.822 -9.771 -1.079 1.00 91.19 94 GLN A C 1
ATOM 716 O O . GLN A 1 94 ? -0.904 -9.976 0.131 1.00 91.19 94 GLN A O 1
ATOM 721 N N . VAL A 1 95 ? -1.107 -8.576 -1.607 1.00 91.31 95 VAL A N 1
ATOM 722 C CA . VAL A 1 95 ? -1.608 -7.454 -0.805 1.00 91.31 95 VAL A CA 1
ATOM 723 C C . VAL A 1 95 ? -3.019 -7.733 -0.290 1.00 91.31 95 VAL A C 1
ATOM 725 O O . VAL A 1 95 ? -3.314 -7.407 0.856 1.00 91.31 95 VAL A O 1
ATOM 728 N N . ARG A 1 96 ? -3.897 -8.353 -1.084 1.00 92.75 96 ARG A N 1
ATOM 729 C CA . ARG A 1 96 ? -5.238 -8.751 -0.623 1.00 92.75 96 ARG A CA 1
ATOM 730 C C . ARG A 1 96 ? -5.161 -9.751 0.525 1.00 92.75 96 ARG A C 1
ATOM 732 O O . ARG A 1 96 ? -5.896 -9.593 1.495 1.00 92.75 96 ARG A O 1
ATOM 739 N N . ASP A 1 97 ? -4.270 -10.732 0.441 1.00 92.56 97 ASP A N 1
ATOM 740 C CA . ASP A 1 97 ? -4.062 -11.700 1.520 1.00 92.56 97 ASP A CA 1
ATOM 741 C C . ASP A 1 97 ? -3.500 -11.031 2.777 1.00 92.56 97 ASP A C 1
ATOM 743 O O . ASP A 1 97 ? -4.023 -11.242 3.870 1.00 92.56 97 ASP A O 1
ATOM 747 N N . LEU A 1 98 ? -2.534 -10.123 2.620 1.00 90.38 98 LEU A N 1
ATOM 748 C CA . LEU A 1 98 ? -2.015 -9.313 3.721 1.00 90.38 98 LEU A CA 1
ATOM 749 C C . LEU A 1 98 ? -3.111 -8.472 4.399 1.00 90.38 98 LEU A C 1
ATOM 751 O O . LEU A 1 98 ? -3.177 -8.397 5.624 1.00 90.38 98 LEU A O 1
ATOM 755 N N . LEU A 1 99 ? -3.993 -7.854 3.612 1.00 90.50 99 LEU A N 1
ATOM 756 C CA . LEU A 1 99 ? -5.116 -7.076 4.133 1.00 90.50 99 LEU A CA 1
ATOM 757 C C . LEU A 1 99 ? -6.133 -7.955 4.873 1.00 90.50 99 LEU A C 1
ATOM 759 O O . LEU A 1 99 ? -6.726 -7.490 5.842 1.00 90.50 99 LEU A O 1
ATOM 763 N N . ARG A 1 100 ? -6.330 -9.214 4.459 1.00 91.12 100 ARG A N 1
ATOM 764 C CA . ARG A 1 100 ? -7.178 -10.177 5.186 1.00 91.12 100 ARG A CA 1
ATOM 765 C C . ARG A 1 100 ? -6.562 -10.585 6.517 1.00 91.12 100 ARG A C 1
ATOM 767 O O . ARG A 1 100 ? -7.273 -10.634 7.512 1.00 91.12 100 ARG A O 1
ATOM 774 N N . GLU A 1 101 ? -5.255 -10.841 6.554 1.00 89.31 101 GLU A N 1
ATOM 775 C CA . GLU A 1 101 ? -4.543 -11.184 7.794 1.00 89.31 101 GLU A CA 1
ATOM 776 C C . GLU A 1 101 ? -4.641 -10.077 8.856 1.00 89.31 101 GLU A C 1
ATOM 778 O O . GLU A 1 101 ? -4.631 -10.367 10.050 1.00 89.31 101 GLU A O 1
ATOM 783 N N . GLN A 1 102 ? -4.743 -8.818 8.422 1.00 85.00 102 GLN A N 1
ATOM 784 C CA . GLN A 1 102 ? -4.844 -7.651 9.300 1.00 85.00 102 GLN A CA 1
ATOM 785 C C . GLN A 1 102 ? -6.287 -7.172 9.540 1.00 85.00 102 GLN A C 1
ATOM 787 O O . GLN A 1 102 ? -6.470 -6.126 10.155 1.00 85.00 102 GLN A O 1
ATOM 792 N N . ASP A 1 103 ? -7.301 -7.902 9.058 1.00 87.38 103 ASP A N 1
ATOM 793 C CA . ASP A 1 103 ? -8.723 -7.520 9.158 1.00 87.38 103 ASP A CA 1
ATOM 794 C C . ASP A 1 103 ? -9.044 -6.154 8.504 1.00 87.38 103 ASP A C 1
ATOM 796 O O . ASP A 1 103 ? -9.966 -5.430 8.872 1.00 87.38 103 ASP A O 1
ATOM 800 N N . LEU A 1 104 ? -8.246 -5.773 7.503 1.00 86.19 104 LEU A N 1
ATOM 801 C CA . LEU A 1 104 ? -8.358 -4.506 6.775 1.00 86.19 104 LEU A CA 1
ATOM 802 C C . LEU A 1 104 ? -9.067 -4.655 5.427 1.00 86.19 104 LEU A C 1
ATOM 804 O O . LEU A 1 104 ? -9.397 -3.650 4.795 1.00 86.19 104 LEU A O 1
ATOM 808 N N . PHE A 1 105 ? -9.286 -5.892 4.979 1.00 87.56 105 PHE A N 1
ATOM 809 C CA . PHE A 1 105 ? -9.808 -6.204 3.650 1.00 87.56 105 PHE A CA 1
ATOM 810 C C . PHE A 1 105 ? -11.181 -5.572 3.383 1.00 87.56 105 PHE A C 1
ATOM 812 O O . PHE A 1 105 ? -11.393 -5.014 2.311 1.00 87.56 105 PHE A O 1
ATOM 819 N N . ASP A 1 106 ? -12.076 -5.563 4.373 1.00 87.69 106 ASP A N 1
ATOM 820 C CA . ASP A 1 106 ? -13.446 -5.044 4.223 1.00 87.69 106 ASP A CA 1
ATOM 821 C C . ASP A 1 106 ? -13.513 -3.526 4.007 1.00 87.69 106 ASP A C 1
ATOM 823 O O . ASP A 1 106 ? -14.520 -2.989 3.540 1.00 87.69 106 ASP A O 1
ATOM 827 N N . ARG A 1 107 ? -12.428 -2.819 4.334 1.00 87.62 107 ARG A N 1
ATOM 828 C CA . ARG A 1 107 ? -12.301 -1.372 4.157 1.00 87.62 107 ARG A CA 1
ATOM 829 C C . ARG A 1 107 ? -11.230 -0.993 3.138 1.00 87.62 107 ARG A C 1
ATOM 831 O O . ARG A 1 107 ? -10.865 0.179 3.079 1.00 87.62 107 ARG A O 1
ATOM 838 N N . ALA A 1 108 ? -10.718 -1.946 2.360 1.00 89.19 108 ALA A N 1
ATOM 839 C CA . ALA A 1 108 ? -9.635 -1.713 1.417 1.00 89.19 108 ALA A CA 1
ATOM 840 C C . ALA A 1 108 ? -10.027 -2.018 -0.037 1.00 89.19 108 ALA A C 1
ATOM 842 O O . ALA A 1 108 ? -10.710 -2.993 -0.333 1.00 89.19 108 ALA A O 1
ATOM 843 N N . GLU A 1 109 ? -9.534 -1.204 -0.967 1.00 90.12 109 GLU A N 1
ATOM 844 C CA . GLU A 1 109 ? -9.634 -1.427 -2.408 1.00 90.12 109 GLU A CA 1
ATOM 845 C C . GLU A 1 109 ? -8.232 -1.607 -2.993 1.00 90.12 109 GLU A C 1
ATOM 847 O O . GLU A 1 109 ? -7.356 -0.771 -2.779 1.00 90.12 109 GLU A O 1
ATOM 852 N N . VAL A 1 110 ? -8.015 -2.681 -3.758 1.00 90.69 110 VAL A N 1
ATOM 853 C CA . VAL A 1 110 ? -6.734 -2.966 -4.426 1.00 90.69 110 VAL A CA 1
ATOM 854 C C . VAL A 1 110 ? -6.952 -3.006 -5.935 1.00 90.69 110 VAL A C 1
ATOM 856 O O . VAL A 1 110 ? -7.684 -3.867 -6.431 1.00 90.69 110 VAL A O 1
ATOM 859 N N . SER A 1 111 ? -6.310 -2.084 -6.652 1.00 87.38 111 SER A N 1
ATOM 860 C CA . SER A 1 111 ? -6.332 -1.968 -8.116 1.00 87.38 111 SER A CA 1
ATOM 861 C C . SER A 1 111 ? -4.941 -2.237 -8.690 1.00 87.38 111 SER A C 1
ATOM 863 O O . SER A 1 111 ? -3.962 -1.678 -8.195 1.00 87.38 111 SER A O 1
ATOM 865 N N . ALA A 1 112 ? -4.876 -3.096 -9.707 1.00 82.25 112 ALA A N 1
ATOM 866 C CA . ALA A 1 112 ? -3.657 -3.533 -10.386 1.00 82.25 112 ALA A CA 1
ATOM 867 C C . ALA A 1 112 ? -3.519 -2.910 -11.779 1.00 82.25 112 ALA A C 1
ATOM 869 O O . ALA A 1 112 ? -4.577 -2.602 -12.378 1.00 82.25 112 ALA A O 1
#

Sequence (112 aa):
MIWIIVPLFALVIFGLYVRREAARLRAEDLRPRILVKLKLAGNGMATPAELHERQALEAEIEKRGIGSIADTGSGDGWATLQVSVVDPNAAAEQVRDLLREQDLFDRAEVSA

Solvent-accessible surface area (backbone atoms only — not comparable to full-atom values): 6083 Å² total; per-residue (Å²): 115,69,84,63,51,55,60,53,51,51,51,52,53,49,52,52,49,54,53,51,52,55,49,51,56,56,62,62,64,71,45,49,54,28,43,36,34,36,60,43,92,51,96,25,53,67,48,76,67,56,49,48,53,50,50,52,49,53,52,50,39,45,75,71,63,55,35,45,84,70,48,76,51,61,42,92,26,30,38,37,39,33,32,33,26,90,48,36,67,66,32,45,53,52,49,50,51,53,27,51,79,68,74,42,42,93,46,45,48,79,46,94

Mean predicted aligned error: 10.98 Å

Radius of gyration: 19.34 Å; Cα contacts (8 Å, |Δi|>4): 142; chains: 1; bounding box: 47×52×30 Å

Foldseek 3Di:
DVVVVVVVVVVVVVVVVVVVVVVVLVVLVPFDKKKKKFFAPDPFFHDPVNVVVVVVLQVVCVVVVLFHWSDWDTGPRITMTIGRGNDLVVSLVVSCVVCVVVVRNVRMDMGD

pLDDT: mean 79.9, std 13.25, range [48.53, 93.12]